Protein AF-A0A511W259-F1 (afdb_monomer_lite)

Secondary structure (DSSP, 8-state):
-HHHHHHHHHHHHHHHHHHHHHHHH-TT-TTTTHHHHHHHHHHHHHHHHHHH-GGGHHHHHHHHHHHHHHHHHHHHHH-

Foldseek 3Di:
DVLLVVLLCQLLVLLVVVVVCCVPPPVPPVVCNVVSVVLNVLSVVLVVCLVPPVPCVVVSSVSSVVSSVVSVVCVVVVD

Structure (mmCIF, N/CA/C/O backbone):
data_AF-A0A511W259-F1
#
_entry.id   AF-A0A511W259-F1
#
loop_
_atom_site.group_PDB
_atom_site.id
_atom_site.type_symbol
_atom_site.label_atom_id
_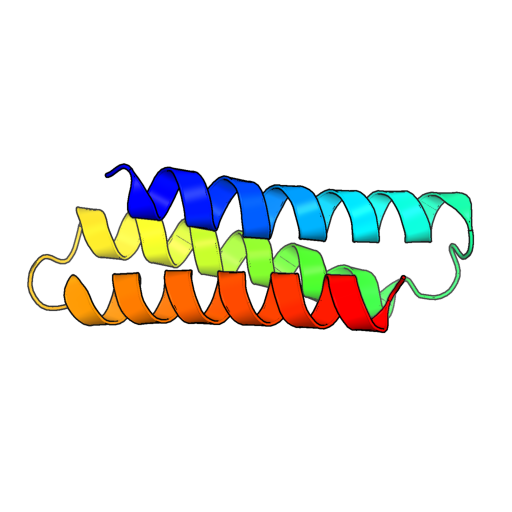atom_site.label_alt_id
_atom_site.label_comp_id
_atom_site.label_asym_id
_atom_site.label_entity_id
_atom_site.label_seq_id
_atom_site.pdbx_PDB_ins_code
_atom_site.Cartn_x
_atom_site.Cartn_y
_atom_site.Cartn_z
_atom_site.occupancy
_atom_site.B_iso_or_equiv
_atom_site.auth_seq_id
_atom_site.auth_comp_id
_atom_site.auth_asym_id
_atom_site.auth_atom_id
_atom_site.pdbx_PDB_model_num
ATOM 1 N N . MET A 1 1 ? -12.093 6.746 8.132 1.00 70.31 1 MET A N 1
ATOM 2 C CA . MET A 1 1 ? -12.668 6.539 6.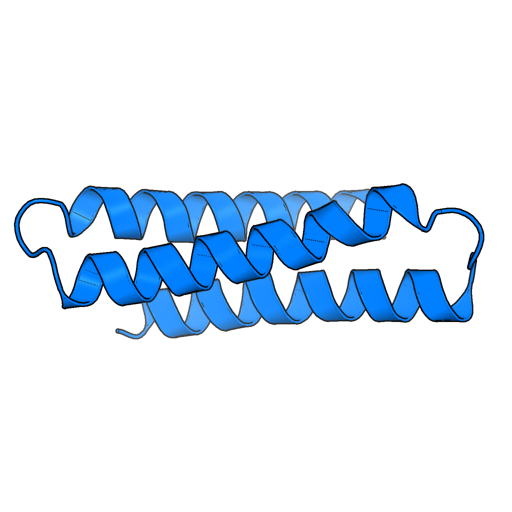787 1.00 70.31 1 MET A CA 1
ATOM 3 C C . MET A 1 1 ? -11.854 7.288 5.743 1.00 70.31 1 MET A C 1
ATOM 5 O O . MET A 1 1 ? -11.285 6.622 4.897 1.00 70.31 1 MET A O 1
ATOM 9 N N . ILE A 1 2 ? -11.692 8.613 5.864 1.00 79.25 2 ILE A N 1
ATOM 10 C CA . ILE A 1 2 ? -10.805 9.414 4.992 1.00 79.25 2 ILE A CA 1
ATOM 11 C C . ILE A 1 2 ? -9.361 8.887 4.963 1.00 79.25 2 ILE A C 1
ATOM 13 O O . ILE A 1 2 ? -8.816 8.701 3.886 1.00 79.25 2 ILE A O 1
ATOM 17 N N . ILE A 1 3 ? -8.773 8.559 6.121 1.00 77.69 3 ILE A N 1
ATOM 18 C CA . ILE A 1 3 ? -7.394 8.035 6.196 1.00 77.69 3 ILE A CA 1
ATOM 19 C C . ILE A 1 3 ? -7.225 6.762 5.360 1.00 77.69 3 ILE A C 1
ATOM 21 O O . ILE A 1 3 ? -6.284 6.681 4.586 1.00 77.69 3 ILE A O 1
ATOM 25 N N . ASN A 1 4 ? -8.157 5.808 5.444 1.00 79.25 4 ASN A N 1
ATOM 26 C CA . ASN A 1 4 ? -8.108 4.596 4.626 1.00 79.25 4 ASN A CA 1
ATOM 27 C C . ASN A 1 4 ? -8.192 4.922 3.135 1.00 79.25 4 ASN A C 1
ATOM 29 O O . ASN A 1 4 ? -7.512 4.301 2.338 1.00 79.25 4 ASN A O 1
ATOM 33 N N . ILE A 1 5 ? -9.032 5.885 2.745 1.00 81.31 5 ILE A N 1
ATOM 34 C CA . ILE A 1 5 ? -9.157 6.283 1.338 1.00 81.31 5 ILE A CA 1
ATOM 35 C C . ILE A 1 5 ? -7.823 6.860 0.846 1.00 81.31 5 ILE A C 1
ATOM 37 O O . ILE A 1 5 ? -7.340 6.454 -0.204 1.00 81.31 5 ILE A O 1
ATOM 41 N N . ILE A 1 6 ? -7.187 7.732 1.634 1.00 85.12 6 ILE A N 1
ATOM 42 C CA . ILE A 1 6 ? -5.894 8.341 1.293 1.00 85.12 6 ILE A CA 1
ATOM 43 C C . ILE A 1 6 ? -4.778 7.287 1.233 1.00 85.12 6 ILE A C 1
ATOM 45 O O . ILE A 1 6 ? -4.042 7.240 0.248 1.00 85.12 6 ILE A O 1
ATOM 49 N N . THR A 1 7 ? -4.660 6.413 2.243 1.00 85.06 7 THR A N 1
ATOM 50 C CA . THR A 1 7 ? -3.645 5.343 2.240 1.00 85.06 7 THR A CA 1
ATOM 51 C C . THR A 1 7 ? -3.876 4.360 1.098 1.00 85.06 7 THR A C 1
ATOM 53 O O . THR A 1 7 ? -2.915 3.900 0.493 1.00 85.06 7 THR A O 1
ATOM 56 N N . GLY A 1 8 ? -5.134 4.085 0.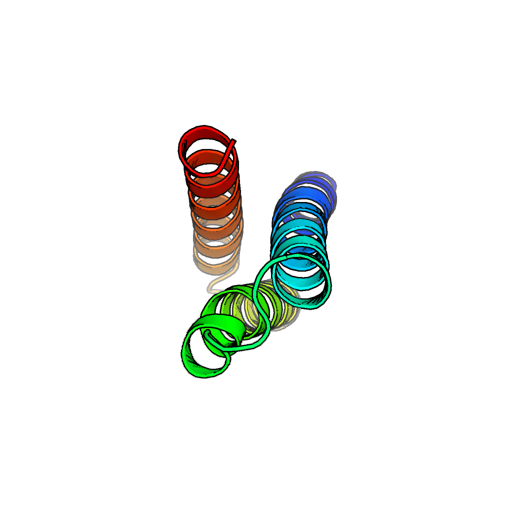755 1.00 80.94 8 GLY A N 1
ATOM 57 C CA . GLY A 1 8 ? -5.499 3.255 -0.387 1.00 80.94 8 GLY A CA 1
ATOM 58 C C . GLY A 1 8 ? -5.099 3.853 -1.720 1.00 80.94 8 GLY A C 1
ATOM 59 O O . GLY A 1 8 ? -4.476 3.160 -2.516 1.00 80.94 8 GLY A O 1
ATOM 60 N N . ILE A 1 9 ? -5.404 5.132 -1.953 1.00 87.69 9 ILE A N 1
ATOM 61 C CA . ILE A 1 9 ? -5.004 5.836 -3.180 1.00 87.69 9 ILE A CA 1
ATOM 62 C C . ILE A 1 9 ? -3.481 5.826 -3.325 1.00 87.69 9 ILE A C 1
ATOM 64 O O . ILE A 1 9 ? -2.985 5.561 -4.414 1.00 87.69 9 ILE A O 1
ATOM 68 N N . LEU A 1 10 ? -2.744 6.054 -2.235 1.00 84.81 10 LEU A N 1
ATOM 69 C CA . LEU A 1 10 ? -1.284 5.994 -2.249 1.00 84.81 10 LEU A CA 1
ATOM 70 C C . LEU A 1 10 ? -0.768 4.591 -2.573 1.00 84.81 10 LEU A C 1
ATOM 72 O O . LEU A 1 10 ? 0.003 4.431 -3.513 1.00 84.81 10 LEU A O 1
ATOM 76 N N . VAL A 1 11 ? -1.209 3.565 -1.841 1.00 85.12 11 VAL A N 1
ATOM 77 C CA . VAL A 1 11 ? -0.712 2.196 -2.042 1.00 85.12 11 VAL A CA 1
ATOM 78 C C . VAL A 1 11 ? -1.089 1.672 -3.426 1.00 85.12 11 VAL A C 1
ATOM 80 O O . VAL A 1 11 ? -0.223 1.158 -4.130 1.00 85.12 11 VAL A O 1
ATOM 83 N N . LEU A 1 12 ? -2.347 1.826 -3.846 1.00 86.38 12 LEU A N 1
ATOM 84 C CA . LEU A 1 12 ? -2.809 1.384 -5.163 1.00 86.38 12 LEU A CA 1
ATOM 85 C C . LEU A 1 12 ? -2.163 2.197 -6.283 1.00 86.38 12 LEU A C 1
ATOM 87 O O . LEU A 1 12 ? -1.676 1.613 -7.243 1.00 86.38 12 LEU A O 1
ATOM 91 N N . GLY A 1 13 ? -2.136 3.524 -6.157 1.00 84.81 13 GLY A N 1
ATOM 92 C CA . GLY A 1 13 ? -1.595 4.415 -7.179 1.00 84.81 13 GLY A CA 1
ATOM 93 C C . GLY A 1 13 ? -0.113 4.165 -7.428 1.00 84.81 13 GLY A C 1
ATOM 94 O O . GLY A 1 13 ? 0.281 3.949 -8.571 1.00 84.81 13 GLY A O 1
ATOM 95 N N . VAL A 1 14 ? 0.691 4.105 -6.362 1.00 84.25 14 VAL A N 1
ATOM 96 C CA . VAL A 1 14 ? 2.122 3.785 -6.469 1.00 84.25 14 VAL A CA 1
ATOM 97 C C . VAL A 1 14 ? 2.309 2.379 -7.033 1.00 84.25 14 VAL A C 1
ATOM 99 O O . VAL A 1 14 ? 3.047 2.205 -7.995 1.00 84.25 14 VAL A O 1
ATOM 102 N N . SER A 1 15 ? 1.614 1.374 -6.495 1.00 82.06 15 SER A N 1
ATOM 103 C CA . SER A 1 15 ? 1.793 -0.016 -6.940 1.00 82.06 15 SER A CA 1
ATOM 104 C C . SER A 1 15 ? 1.424 -0.208 -8.415 1.00 82.06 15 SER A C 1
ATOM 106 O O . SER A 1 15 ? 2.111 -0.936 -9.126 1.00 82.06 15 SER A O 1
ATOM 108 N N . LEU A 1 16 ? 0.373 0.463 -8.895 1.00 84.25 16 LEU A N 1
ATOM 109 C CA . LEU A 1 16 ? -0.029 0.430 -10.302 1.00 84.25 16 LEU A CA 1
ATOM 110 C C . LEU A 1 16 ? 0.956 1.177 -11.204 1.00 84.25 16 LEU A C 1
ATOM 112 O O . LEU A 1 16 ? 1.258 0.677 -12.283 1.00 84.25 16 LEU A O 1
ATOM 116 N N . LEU A 1 17 ? 1.480 2.328 -10.769 1.00 83.88 17 LEU A N 1
ATOM 117 C CA . LEU A 1 17 ? 2.530 3.052 -11.496 1.00 83.88 17 LEU A CA 1
ATOM 118 C C . LEU A 1 17 ? 3.785 2.197 -11.665 1.00 83.88 17 LEU A C 1
ATOM 120 O O . LEU A 1 17 ? 4.337 2.132 -12.759 1.00 83.88 17 LEU A O 1
ATOM 124 N N . VAL A 1 18 ? 4.200 1.503 -10.606 1.00 79.88 18 VAL A N 1
ATOM 125 C CA . VAL A 1 18 ? 5.369 0.615 -10.626 1.00 79.88 18 VAL A CA 1
ATOM 126 C C . VAL A 1 18 ? 5.139 -0.575 -11.551 1.00 79.88 18 VAL A C 1
ATOM 128 O O . VAL A 1 18 ? 5.991 -0.877 -12.383 1.00 79.88 18 VAL A O 1
ATOM 131 N N . LEU A 1 19 ? 3.967 -1.213 -11.468 1.00 80.50 19 LEU A N 1
ATOM 132 C CA . LEU A 1 19 ? 3.598 -2.297 -12.381 1.00 80.50 19 LEU A CA 1
ATOM 133 C C . LEU A 1 19 ? 3.596 -1.826 -13.839 1.00 80.50 19 LEU A C 1
ATOM 135 O O . LEU A 1 19 ? 4.204 -2.475 -14.685 1.00 80.50 19 LEU A O 1
ATOM 139 N N . ALA A 1 20 ? 2.950 -0.696 -14.132 1.00 80.69 20 ALA A N 1
ATOM 140 C CA . ALA A 1 20 ? 2.894 -0.138 -15.479 1.00 80.69 20 ALA A CA 1
ATOM 141 C C . ALA A 1 20 ? 4.291 0.229 -16.004 1.00 80.69 20 ALA A C 1
ATOM 143 O O . ALA A 1 20 ? 4.617 -0.103 -17.141 1.00 80.69 20 ALA A O 1
ATOM 144 N N . GLY A 1 21 ? 5.129 0.848 -15.166 1.00 75.38 21 GLY A N 1
ATOM 145 C CA . GLY A 1 21 ? 6.517 1.163 -15.494 1.00 75.38 21 GLY A CA 1
ATOM 146 C C . GLY A 1 21 ? 7.312 -0.087 -15.867 1.00 75.38 21 GLY A C 1
ATOM 147 O O . GLY A 1 21 ? 7.936 -0.127 -16.924 1.00 75.38 21 GLY A O 1
ATOM 148 N N . TRP A 1 22 ? 7.232 -1.153 -15.073 1.00 75.81 22 TRP A N 1
ATOM 149 C CA . TRP A 1 22 ? 7.928 -2.400 -15.402 1.00 75.81 22 TRP A CA 1
ATOM 150 C C . TRP A 1 22 ? 7.411 -3.083 -16.664 1.00 75.81 22 TRP A C 1
ATOM 152 O O . TRP A 1 22 ? 8.223 -3.515 -17.479 1.00 75.81 22 TRP A O 1
ATOM 162 N N . PHE A 1 23 ? 6.092 -3.135 -16.879 1.00 75.50 23 PHE A N 1
ATOM 163 C CA . PHE A 1 23 ? 5.532 -3.723 -18.102 1.00 75.50 23 PHE A CA 1
ATOM 164 C C . PHE A 1 23 ? 5.984 -3.003 -19.381 1.00 75.50 23 PHE A C 1
ATOM 166 O O . PHE A 1 23 ? 6.065 -3.641 -20.429 1.00 75.50 23 PHE A O 1
ATOM 173 N N . ILE A 1 24 ? 6.266 -1.699 -19.304 1.00 77.56 24 ILE A N 1
ATOM 174 C CA . ILE A 1 24 ? 6.677 -0.884 -20.455 1.00 77.56 24 ILE A CA 1
ATOM 175 C C . ILE A 1 24 ? 8.198 -0.917 -20.660 1.00 77.56 24 ILE A C 1
ATOM 177 O O . ILE A 1 24 ? 8.645 -1.006 -21.802 1.00 77.56 24 ILE A O 1
ATOM 181 N N . PHE A 1 25 ? 8.989 -0.827 -19.586 1.00 73.62 25 PHE A N 1
ATOM 182 C CA . PHE A 1 25 ? 10.428 -0.555 -19.689 1.00 73.62 25 PHE A CA 1
ATOM 183 C C . PHE A 1 25 ? 11.335 -1.770 -19.467 1.00 73.62 25 PHE A C 1
ATOM 185 O O . PHE A 1 25 ? 12.423 -1.790 -20.038 1.00 73.62 25 PHE A O 1
ATOM 192 N N . ASP A 1 26 ? 10.930 -2.776 -18.682 1.00 65.94 26 ASP A N 1
ATOM 193 C CA . ASP A 1 26 ? 11.778 -3.952 -18.442 1.00 65.94 26 ASP A CA 1
ATOM 194 C C . ASP A 1 26 ? 10.968 -5.209 -18.049 1.00 65.94 26 ASP A C 1
ATOM 196 O O . ASP A 1 26 ? 10.754 -5.496 -16.865 1.00 65.94 26 ASP A O 1
ATOM 200 N N . PRO A 1 27 ? 10.523 -6.011 -19.034 1.00 62.69 27 PRO A N 1
ATOM 201 C CA . PRO A 1 27 ? 9.700 -7.195 -18.794 1.00 62.69 27 PRO A CA 1
ATOM 202 C C . PRO A 1 27 ? 10.467 -8.382 -18.184 1.00 62.69 27 PRO A C 1
ATOM 204 O O . PRO A 1 27 ? 9.857 -9.426 -17.934 1.00 62.69 27 PRO A O 1
ATOM 207 N N . SER A 1 28 ? 11.782 -8.263 -17.955 1.00 65.19 28 SER A N 1
ATOM 208 C CA . SER A 1 28 ? 12.621 -9.347 -17.425 1.00 65.19 28 SER A CA 1
ATOM 209 C C . SER A 1 28 ? 12.566 -9.483 -15.892 1.00 65.19 28 SER A C 1
ATOM 211 O O . SER A 1 28 ? 12.775 -10.577 -15.365 1.00 65.19 28 SER A O 1
ATOM 213 N N . PHE A 1 29 ? 12.171 -8.431 -15.162 1.00 58.66 29 PHE A N 1
ATOM 214 C CA . PHE A 1 29 ? 12.076 -8.405 -13.690 1.00 58.66 29 PHE A CA 1
ATOM 215 C C . PHE A 1 29 ? 10.768 -8.999 -13.125 1.00 58.66 29 PHE A C 1
ATOM 217 O O . PHE A 1 29 ? 10.205 -8.522 -12.135 1.00 58.66 29 PHE A O 1
ATOM 224 N N . GLN A 1 30 ? 10.281 -10.089 -13.720 1.00 63.47 30 GLN A N 1
ATOM 225 C CA . GLN A 1 30 ? 8.981 -10.690 -13.383 1.00 63.47 30 GLN A CA 1
ATOM 226 C C . GLN A 1 30 ? 8.866 -11.136 -11.918 1.00 63.47 30 GLN A C 1
ATOM 228 O O . GLN A 1 30 ? 7.779 -11.129 -11.348 1.00 63.47 30 GLN A O 1
ATOM 233 N N . THR A 1 31 ?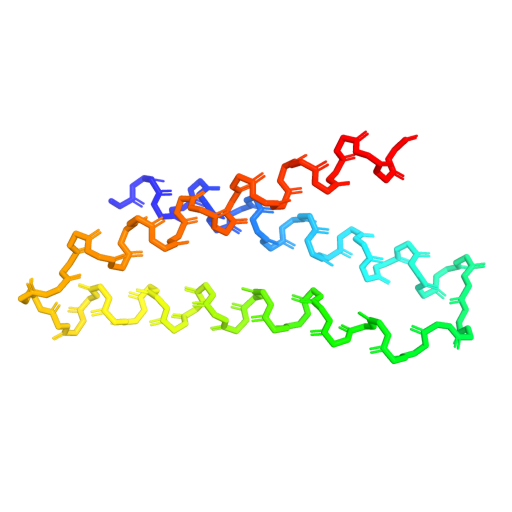 9.975 -11.485 -11.267 1.00 61.41 31 THR A N 1
ATOM 234 C CA . THR A 1 31 ? 9.983 -11.909 -9.859 1.00 61.41 31 THR A CA 1
ATOM 235 C C . THR A 1 31 ? 9.692 -10.761 -8.893 1.00 61.41 31 THR A C 1
ATOM 237 O O . THR A 1 31 ? 9.128 -10.993 -7.824 1.00 61.41 31 THR A O 1
ATOM 240 N N . LEU A 1 32 ? 10.027 -9.519 -9.258 1.00 66.06 32 LEU A N 1
ATOM 241 C CA . LEU A 1 32 ? 9.788 -8.355 -8.403 1.00 66.06 32 LEU A CA 1
ATOM 242 C C . LEU A 1 32 ? 8.352 -7.819 -8.518 1.00 66.06 32 LEU A C 1
ATOM 244 O O . LEU A 1 32 ? 7.902 -7.139 -7.598 1.00 66.06 32 LEU A O 1
ATOM 248 N N . ILE A 1 33 ? 7.592 -8.197 -9.560 1.00 68.62 33 ILE A N 1
ATOM 249 C CA . ILE A 1 33 ? 6.151 -7.885 -9.737 1.00 68.62 33 ILE A CA 1
ATOM 250 C C . ILE A 1 33 ? 5.313 -8.318 -8.524 1.00 68.62 33 ILE A C 1
ATOM 252 O O . ILE A 1 33 ? 4.288 -7.711 -8.210 1.00 68.62 33 ILE A O 1
ATOM 256 N N . LEU A 1 34 ? 5.768 -9.334 -7.789 1.00 75.50 34 LEU A N 1
ATOM 257 C CA . LEU A 1 34 ? 5.118 -9.794 -6.565 1.00 75.50 34 LEU A CA 1
ATOM 258 C C . LEU A 1 34 ? 5.104 -8.727 -5.458 1.00 75.50 34 LEU A C 1
ATOM 260 O O . LEU A 1 34 ? 4.189 -8.728 -4.637 1.00 75.50 34 LEU A O 1
ATOM 264 N N . VAL A 1 35 ? 6.061 -7.796 -5.428 1.00 79.50 35 VAL A N 1
ATOM 265 C CA . VAL A 1 35 ? 6.160 -6.755 -4.391 1.00 79.50 35 VAL A CA 1
ATOM 266 C C . VAL A 1 35 ? 4.964 -5.786 -4.425 1.00 79.50 35 VAL A C 1
ATOM 268 O O . VAL A 1 35 ? 4.255 -5.700 -3.420 1.00 79.50 35 VAL A O 1
ATOM 271 N N . PRO A 1 36 ? 4.643 -5.104 -5.543 1.00 80.56 36 PRO A N 1
ATOM 272 C CA . PR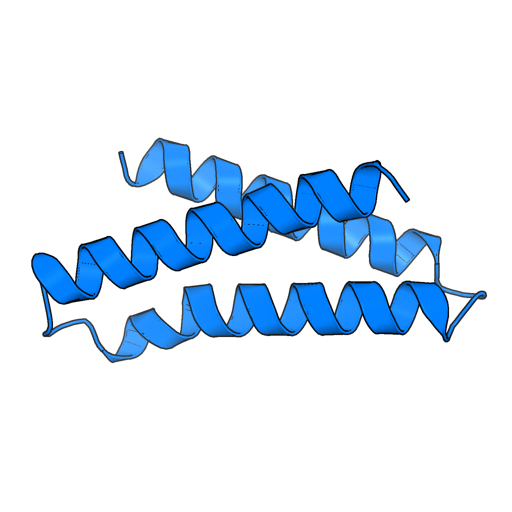O A 1 36 ? 3.460 -4.242 -5.603 1.00 80.56 36 PRO A CA 1
ATOM 273 C C . PRO A 1 36 ? 2.153 -5.030 -5.418 1.00 80.56 36 PRO A C 1
ATOM 275 O O . PRO A 1 36 ? 1.239 -4.559 -4.742 1.00 80.56 36 PRO A O 1
ATOM 278 N N . ILE A 1 37 ? 2.063 -6.262 -5.931 1.00 83.12 37 ILE A N 1
ATOM 279 C CA . ILE A 1 37 ? 0.865 -7.103 -5.762 1.00 83.12 37 ILE A CA 1
ATOM 280 C C . ILE A 1 37 ? 0.637 -7.461 -4.285 1.00 83.12 37 ILE A C 1
ATOM 282 O O . ILE A 1 37 ? -0.479 -7.340 -3.774 1.00 83.12 37 ILE A O 1
ATOM 286 N N . THR A 1 38 ? 1.686 -7.880 -3.576 1.00 85.31 38 THR A N 1
ATOM 287 C CA . THR A 1 38 ? 1.598 -8.227 -2.149 1.00 85.31 38 THR A CA 1
ATOM 288 C C . THR A 1 38 ? 1.300 -7.004 -1.286 1.00 85.31 38 THR A C 1
ATOM 290 O O . THR A 1 38 ? 0.510 -7.119 -0.348 1.00 85.31 38 THR A O 1
ATOM 293 N N . ALA A 1 39 ? 1.825 -5.824 -1.628 1.00 84.62 39 ALA A N 1
ATOM 294 C CA . ALA A 1 39 ? 1.485 -4.570 -0.954 1.00 84.62 39 ALA A CA 1
ATOM 295 C C . ALA A 1 39 ? -0.012 -4.226 -1.084 1.00 84.62 39 ALA A C 1
ATOM 297 O O . ALA A 1 39 ? -0.655 -3.881 -0.087 1.00 84.62 39 ALA A O 1
ATOM 298 N N . ILE A 1 40 ? -0.592 -4.394 -2.280 1.00 87.06 40 ILE A N 1
ATOM 299 C CA . ILE A 1 40 ? -2.035 -4.214 -2.511 1.00 87.06 40 ILE A CA 1
ATOM 300 C C . ILE A 1 40 ? -2.843 -5.221 -1.685 1.00 87.06 40 ILE A C 1
ATOM 302 O O . ILE A 1 40 ? -3.782 -4.832 -0.986 1.00 87.06 40 ILE A O 1
ATOM 306 N N . LEU A 1 41 ? -2.474 -6.505 -1.725 1.00 89.12 41 LEU A N 1
ATOM 307 C CA . LEU A 1 41 ? -3.168 -7.553 -0.970 1.00 89.12 41 LEU A CA 1
ATOM 308 C C . LEU A 1 41 ? -3.130 -7.290 0.539 1.00 89.12 41 LEU A C 1
ATOM 310 O O . LEU A 1 41 ? -4.166 -7.374 1.202 1.00 89.12 41 LEU A O 1
ATOM 314 N N . LEU A 1 42 ? -1.965 -6.921 1.079 1.00 90.69 42 LEU A N 1
ATOM 315 C CA . LEU A 1 42 ? -1.807 -6.575 2.492 1.00 90.69 42 LEU A CA 1
ATOM 316 C C . LEU A 1 42 ? -2.664 -5.370 2.878 1.00 90.69 42 LEU A C 1
ATOM 318 O O . LEU A 1 42 ? -3.298 -5.389 3.934 1.00 90.69 42 LEU A O 1
ATOM 322 N N . TRP A 1 43 ? -2.743 -4.351 2.021 1.00 91.69 43 TRP A N 1
ATOM 323 C CA . TRP A 1 43 ? -3.599 -3.197 2.274 1.00 91.69 43 TRP A CA 1
ATOM 324 C C . TRP A 1 43 ? -5.088 -3.577 2.277 1.00 91.69 43 TRP A C 1
ATOM 326 O O . TRP A 1 43 ? -5.811 -3.210 3.206 1.00 91.69 43 TRP A O 1
ATOM 336 N N . VAL A 1 44 ? -5.549 -4.381 1.311 1.00 89.00 44 VAL A N 1
ATOM 337 C CA . VAL A 1 44 ? -6.943 -4.865 1.261 1.00 89.00 44 VAL A CA 1
ATOM 338 C C . VAL A 1 44 ? -7.283 -5.691 2.504 1.00 89.00 44 VAL A C 1
ATOM 340 O O . VAL A 1 44 ? -8.314 -5.452 3.143 1.00 89.00 44 VAL A O 1
ATOM 343 N N . LEU A 1 45 ? -6.405 -6.618 2.898 1.00 90.31 45 LEU A N 1
ATOM 344 C CA . LEU A 1 45 ? -6.570 -7.407 4.121 1.00 90.31 45 LEU A CA 1
ATOM 345 C C . LEU A 1 45 ? -6.622 -6.513 5.362 1.00 90.31 45 LEU A C 1
ATOM 347 O O . LEU A 1 45 ? -7.462 -6.735 6.234 1.00 90.31 45 LEU A O 1
ATOM 351 N N . ALA A 1 46 ? -5.793 -5.470 5.422 1.00 89.19 46 ALA A N 1
ATOM 352 C CA . ALA A 1 46 ? -5.807 -4.518 6.523 1.00 89.19 46 ALA A CA 1
ATOM 353 C C . ALA A 1 46 ? -7.123 -3.732 6.594 1.00 89.19 46 ALA A C 1
ATOM 355 O O . ALA A 1 46 ? -7.662 -3.524 7.680 1.00 89.19 46 ALA A O 1
ATOM 356 N N . VAL A 1 47 ? -7.679 -3.315 5.453 1.00 88.06 47 VAL A N 1
ATOM 357 C CA . VAL A 1 47 ? -8.977 -2.620 5.393 1.00 88.06 47 VAL A CA 1
ATOM 358 C C . VAL A 1 47 ? -10.121 -3.531 5.832 1.00 88.06 47 VAL A C 1
ATOM 360 O O . VAL A 1 47 ? -10.995 -3.107 6.594 1.00 88.06 47 VAL A O 1
ATOM 363 N N . ILE A 1 48 ? -10.126 -4.787 5.381 1.00 89.12 48 ILE A N 1
ATOM 364 C CA . ILE A 1 48 ? -11.143 -5.767 5.781 1.00 89.12 48 ILE A CA 1
ATOM 365 C C . ILE A 1 48 ? -11.012 -6.080 7.278 1.00 89.12 48 ILE A C 1
ATOM 367 O O . ILE A 1 48 ? -12.018 -6.084 7.994 1.00 89.12 48 ILE A O 1
ATOM 371 N N . GLY A 1 49 ? -9.786 -6.295 7.758 1.00 86.69 49 GLY A N 1
ATOM 372 C CA . GLY A 1 49 ? -9.472 -6.566 9.159 1.00 86.69 49 GLY A CA 1
ATOM 373 C C . GLY A 1 49 ? -9.905 -5.435 10.087 1.00 86.69 49 GLY A C 1
ATOM 374 O O . GLY A 1 49 ? -10.559 -5.694 11.096 1.00 86.69 49 GLY A O 1
ATOM 375 N N . GLU A 1 50 ? -9.659 -4.178 9.707 1.00 86.06 50 GLU A N 1
ATOM 376 C CA . GLU A 1 50 ? -10.105 -3.003 10.469 1.00 86.06 50 GLU A CA 1
ATOM 377 C C . GLU A 1 50 ? -11.633 -2.956 10.630 1.00 86.06 50 GLU A C 1
ATOM 379 O O . GLU A 1 50 ? -12.143 -2.565 11.687 1.00 86.06 50 GLU A O 1
ATOM 384 N N . ARG A 1 51 ? -12.370 -3.350 9.582 1.00 83.94 51 ARG A N 1
ATOM 385 C CA . ARG A 1 51 ? -13.840 -3.354 9.583 1.00 83.94 51 ARG A CA 1
ATOM 386 C C . ARG A 1 51 ? -14.420 -4.524 10.374 1.00 83.94 51 ARG A C 1
ATOM 388 O O . ARG A 1 51 ? -15.418 -4.331 11.063 1.00 83.94 51 ARG A O 1
ATOM 395 N N . LYS A 1 52 ? -13.820 -5.717 10.279 1.00 86.25 52 LYS A N 1
ATOM 396 C CA . LYS A 1 52 ? -14.345 -6.941 10.910 1.00 86.25 52 LYS A CA 1
ATOM 397 C C . LYS A 1 52 ? -13.882 -7.144 12.353 1.00 86.25 52 LYS A C 1
ATOM 399 O O . LYS A 1 52 ? -14.640 -7.687 13.150 1.00 86.25 52 LYS A O 1
ATOM 404 N N . ILE A 1 53 ? -12.666 -6.726 12.709 1.00 87.69 53 ILE A N 1
ATOM 405 C CA . ILE A 1 53 ? -12.057 -7.038 14.009 1.00 87.69 53 ILE A CA 1
ATOM 406 C C . ILE A 1 53 ? -11.825 -5.750 14.804 1.00 87.69 53 ILE A C 1
ATOM 408 O O . ILE A 1 53 ? -10.754 -5.142 14.777 1.00 87.69 53 ILE A O 1
ATOM 412 N N . VAL A 1 54 ? -12.845 -5.342 15.565 1.00 81.81 54 VAL A N 1
ATOM 413 C CA . VAL A 1 54 ? -12.850 -4.070 16.315 1.00 81.81 54 VAL A CA 1
ATOM 414 C C . VAL A 1 54 ? -11.704 -3.987 17.333 1.00 81.81 54 VAL A C 1
ATOM 416 O O . VAL A 1 54 ? -11.110 -2.923 17.493 1.00 81.81 54 VAL A O 1
ATOM 419 N N . LYS A 1 55 ? -11.330 -5.115 17.955 1.00 86.44 55 LYS A N 1
ATOM 420 C CA . LYS A 1 55 ? -10.258 -5.195 18.966 1.00 86.44 55 LYS A CA 1
ATOM 421 C C . LYS A 1 55 ? -8.882 -4.759 18.441 1.00 86.44 55 LYS A C 1
ATOM 423 O O . LYS A 1 55 ? -8.091 -4.223 19.207 1.00 86.44 55 LYS A O 1
ATOM 428 N N . PHE A 1 56 ? -8.603 -4.946 17.148 1.00 87.12 56 PHE A N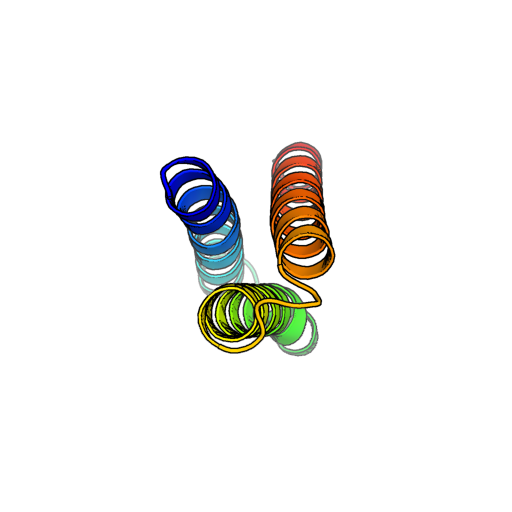 1
ATOM 429 C CA . PHE A 1 56 ? -7.303 -4.630 16.535 1.00 87.12 56 PHE A CA 1
ATOM 430 C C . PHE A 1 56 ? -7.367 -3.465 15.542 1.00 87.12 56 PHE A C 1
ATOM 432 O O . PHE A 1 56 ? -6.444 -3.267 14.752 1.00 87.12 56 PHE A O 1
ATOM 439 N N . ARG A 1 57 ? -8.434 -2.656 15.591 1.00 84.38 57 ARG A N 1
ATOM 440 C CA . ARG A 1 57 ? -8.665 -1.537 14.664 1.00 84.38 57 ARG A CA 1
ATOM 441 C C . ARG A 1 57 ? -7.452 -0.604 14.533 1.00 84.38 57 ARG A C 1
ATOM 443 O O . ARG A 1 57 ? -7.094 -0.215 13.425 1.00 84.38 57 ARG A O 1
ATOM 450 N N . THR A 1 58 ? -6.797 -0.279 15.648 1.00 86.31 58 THR A N 1
ATOM 451 C CA . THR A 1 58 ? -5.600 0.579 15.662 1.00 86.31 58 THR A CA 1
ATOM 452 C C . THR A 1 58 ? -4.413 -0.076 14.956 1.00 86.31 58 THR A C 1
ATOM 454 O O . THR A 1 58 ? -3.738 0.586 14.176 1.00 86.31 58 THR A O 1
ATOM 457 N N . GLY A 1 59 ? -4.195 -1.379 15.161 1.00 88.12 59 GLY A N 1
ATOM 458 C CA . GLY A 1 59 ? -3.113 -2.121 14.507 1.00 88.12 59 GLY A CA 1
ATOM 459 C C . GLY A 1 59 ? -3.268 -2.149 12.987 1.00 88.12 59 GLY A C 1
ATOM 460 O O . GLY A 1 59 ? -2.318 -1.860 12.264 1.00 88.12 59 GLY A O 1
ATOM 461 N N . PHE A 1 60 ? -4.486 -2.390 12.495 1.00 89.69 60 PHE A N 1
ATOM 462 C CA . PHE A 1 60 ? -4.766 -2.352 11.057 1.00 89.69 60 PHE A CA 1
ATOM 463 C C . PHE A 1 60 ? -4.563 -0.963 10.444 1.00 89.69 60 PHE A C 1
ATOM 465 O O . PHE A 1 60 ? -4.041 -0.858 9.336 1.00 89.69 60 PHE A O 1
ATOM 472 N N . ARG A 1 61 ? -4.909 0.109 11.168 1.00 85.38 61 ARG A N 1
ATOM 473 C CA . ARG A 1 61 ? -4.615 1.482 10.727 1.00 85.38 61 ARG A CA 1
ATOM 474 C C . ARG A 1 61 ? -3.128 1.767 10.643 1.00 85.38 61 ARG A C 1
ATOM 476 O O . ARG A 1 61 ? -2.688 2.337 9.651 1.00 85.38 61 ARG A O 1
ATOM 483 N N . ILE A 1 62 ? -2.364 1.373 11.659 1.00 89.81 62 ILE A N 1
ATOM 484 C CA . ILE A 1 62 ? -0.908 1.545 11.656 1.00 89.81 62 ILE A CA 1
ATOM 485 C C . ILE A 1 62 ? -0.308 0.804 10.458 1.00 89.81 62 ILE A C 1
ATOM 487 O O . ILE A 1 62 ? 0.488 1.386 9.731 1.00 89.81 62 ILE A O 1
ATOM 491 N N . LEU A 1 63 ? -0.755 -0.425 10.185 1.00 90.31 63 LEU A N 1
ATOM 492 C CA . LEU A 1 63 ? -0.302 -1.192 9.025 1.00 90.31 63 LEU A CA 1
ATOM 493 C C . LEU A 1 63 ? -0.612 -0.484 7.694 1.00 90.31 63 LEU A C 1
ATOM 495 O O . LEU A 1 63 ? 0.265 -0.392 6.841 1.00 90.31 63 LEU A O 1
ATOM 499 N N . GLN A 1 64 ? -1.822 0.063 7.521 1.00 87.31 64 GLN A N 1
ATOM 500 C CA . GLN A 1 64 ? -2.178 0.839 6.323 1.00 87.31 64 GLN A CA 1
ATOM 501 C C . GLN A 1 64 ? -1.304 2.093 6.158 1.00 87.31 64 GLN A C 1
ATOM 503 O O . GLN A 1 64 ? -0.917 2.422 5.039 1.00 87.31 64 GLN A O 1
ATOM 508 N N . ILE A 1 65 ? -0.997 2.794 7.256 1.00 89.25 65 ILE A N 1
ATOM 509 C CA . ILE A 1 65 ? -0.135 3.985 7.246 1.00 89.25 65 ILE A CA 1
ATOM 510 C C . ILE A 1 65 ? 1.308 3.601 6.902 1.00 89.25 65 ILE A C 1
ATOM 512 O O . ILE A 1 65 ? 1.925 4.266 6.077 1.00 89.25 65 ILE A O 1
ATOM 516 N N . LEU A 1 66 ? 1.829 2.517 7.482 1.00 90.44 66 LEU A N 1
ATOM 517 C CA . LEU A 1 66 ? 3.171 2.011 7.185 1.00 90.44 66 LEU A CA 1
ATOM 518 C C . LEU A 1 66 ? 3.303 1.583 5.721 1.00 90.44 66 LEU A C 1
ATOM 520 O O . LEU A 1 66 ? 4.280 1.949 5.077 1.00 90.44 66 LEU A O 1
ATOM 524 N N . LEU A 1 67 ? 2.308 0.871 5.179 1.00 88.44 67 LEU A N 1
ATOM 525 C CA . LEU A 1 67 ? 2.258 0.510 3.757 1.00 88.44 67 LEU A CA 1
ATOM 526 C C . LEU A 1 67 ? 2.251 1.752 2.858 1.00 88.44 67 LEU A C 1
ATOM 528 O O . LEU A 1 67 ? 2.979 1.794 1.871 1.00 88.44 67 LEU A O 1
ATOM 532 N N . ALA A 1 68 ? 1.472 2.777 3.211 1.00 85.81 68 ALA A N 1
ATOM 533 C CA . ALA A 1 68 ? 1.444 4.029 2.460 1.00 85.81 68 ALA A CA 1
ATOM 534 C C . ALA A 1 68 ? 2.776 4.793 2.543 1.00 85.81 68 ALA A C 1
ATOM 536 O O . ALA A 1 68 ? 3.233 5.323 1.535 1.00 85.81 68 ALA A O 1
ATOM 537 N N . ALA A 1 69 ? 3.422 4.822 3.712 1.00 88.50 69 ALA A N 1
ATOM 538 C CA . ALA A 1 69 ? 4.737 5.436 3.883 1.00 88.50 69 ALA A CA 1
ATOM 539 C C . ALA A 1 69 ? 5.813 4.705 3.065 1.00 88.50 69 ALA A C 1
ATOM 541 O O . ALA A 1 69 ? 6.596 5.350 2.376 1.00 88.50 69 ALA A O 1
ATOM 542 N N . LEU A 1 70 ? 5.809 3.368 3.081 1.00 86.31 70 LEU A N 1
ATOM 543 C CA . LEU A 1 70 ? 6.685 2.537 2.248 1.00 86.31 70 LEU A CA 1
ATOM 544 C C . LEU A 1 70 ? 6.479 2.808 0.757 1.00 86.31 70 LEU A C 1
ATOM 546 O O . LEU A 1 70 ? 7.455 2.995 0.038 1.00 86.31 70 LEU A O 1
ATOM 550 N N . ALA A 1 71 ? 5.225 2.880 0.307 1.00 84.19 71 ALA A N 1
ATOM 551 C CA . ALA A 1 71 ? 4.901 3.221 -1.073 1.00 84.19 71 ALA A CA 1
ATOM 552 C C . ALA A 1 71 ? 5.423 4.621 -1.446 1.00 84.19 71 ALA A C 1
ATOM 554 O O . ALA A 1 71 ? 5.991 4.806 -2.517 1.00 84.19 71 ALA A O 1
ATOM 555 N N . LEU A 1 72 ? 5.296 5.599 -0.545 1.00 83.25 72 LEU A N 1
ATOM 556 C CA . LEU A 1 72 ? 5.790 6.956 -0.773 1.00 83.25 72 LEU A CA 1
ATOM 557 C C . LEU A 1 72 ? 7.325 7.014 -0.851 1.00 83.25 72 LEU A C 1
ATOM 559 O O . LEU A 1 72 ? 7.865 7.650 -1.750 1.00 83.25 72 LEU A O 1
ATOM 563 N N . ILE A 1 73 ? 8.024 6.324 0.056 1.00 86.06 73 ILE A N 1
ATOM 564 C CA . ILE A 1 73 ? 9.492 6.202 0.031 1.00 86.06 73 ILE A CA 1
ATOM 565 C C . ILE A 1 73 ? 9.938 5.545 -1.273 1.00 86.06 73 ILE A C 1
ATOM 567 O O . ILE A 1 73 ? 10.859 6.036 -1.920 1.00 86.06 73 ILE A O 1
ATOM 571 N N . TYR A 1 74 ? 9.271 4.462 -1.673 1.00 81.19 74 TYR A N 1
ATOM 572 C CA . TYR A 1 74 ? 9.574 3.778 -2.923 1.00 81.19 74 TYR A CA 1
ATOM 573 C C . TYR A 1 74 ? 9.391 4.707 -4.122 1.00 81.19 74 TYR A C 1
ATOM 575 O O . TYR A 1 74 ? 10.265 4.763 -4.976 1.00 81.19 74 TYR A O 1
ATOM 583 N N . LEU A 1 75 ? 8.306 5.486 -4.155 1.00 77.81 75 LEU A N 1
ATOM 584 C CA . LEU A 1 75 ? 8.079 6.467 -5.213 1.00 77.81 75 LEU A CA 1
ATOM 585 C C . LEU A 1 75 ? 9.187 7.526 -5.264 1.00 77.81 75 LEU A C 1
ATOM 587 O O . LEU A 1 75 ? 9.594 7.887 -6.355 1.00 77.81 75 LEU A O 1
ATOM 591 N N . ILE A 1 76 ? 9.697 7.998 -4.122 1.00 81.44 76 ILE A N 1
ATOM 592 C CA . ILE A 1 76 ? 10.797 8.980 -4.083 1.00 81.44 76 ILE A CA 1
ATOM 593 C C . ILE A 1 76 ? 12.117 8.379 -4.583 1.00 81.44 76 ILE A C 1
ATOM 595 O O . ILE A 1 76 ? 12.874 9.072 -5.249 1.00 81.44 76 ILE A O 1
ATOM 599 N N . TYR A 1 77 ? 12.414 7.123 -4.245 1.00 75.25 77 TYR A N 1
ATOM 600 C CA . TYR A 1 77 ? 13.662 6.463 -4.651 1.00 75.25 77 TYR A CA 1
ATOM 601 C C . TYR A 1 77 ? 13.637 5.907 -6.079 1.00 75.25 77 TYR A C 1
ATOM 603 O O . TYR A 1 77 ? 14.698 5.706 -6.663 1.00 75.25 77 TYR A O 1
ATOM 611 N N . ALA A 1 78 ? 12.456 5.574 -6.599 1.00 64.75 78 ALA A N 1
ATOM 612 C CA . ALA A 1 78 ? 12.286 5.002 -7.931 1.00 64.75 78 ALA A CA 1
ATOM 613 C C . ALA A 1 78 ? 12.115 6.061 -9.035 1.00 64.75 78 ALA A C 1
ATOM 615 O O . ALA A 1 78 ? 12.152 5.694 -10.210 1.00 64.75 78 ALA A O 1
ATOM 616 N N . LEU A 1 79 ? 11.895 7.330 -8.669 1.00 56.78 79 LEU A N 1
ATOM 617 C CA . LEU A 1 79 ? 11.863 8.484 -9.576 1.00 56.78 79 LEU A CA 1
ATOM 618 C C . LEU A 1 79 ? 13.264 9.086 -9.733 1.00 56.78 79 LEU A C 1
ATOM 620 O O . LEU A 1 79 ? 13.580 9.512 -10.865 1.00 56.78 79 LEU A O 1
#

Radius of gyration: 13.48 Å; chains: 1; bounding box: 28×21×39 Å

pLDDT: mean 81.43, std 8.27, range [56.78, 91.69]

Sequence (79 aa):
MIINIITGILVLGVSLLVLAGWFIFDPSFQTLILVPITAILLWVLAVIGERKIVKFRTGFRILQILLAALALIYLIYAL

Organism: NCBI:txid94136